Protein AF-A0A101H1F3-F1 (afdb_monomer_lite)

pLDDT: mean 95.62, std 4.06, range [70.56, 98.69]

Organism: NCBI:txid1236046

Secondary structure (DSSP, 8-state):
-EES-EETT--EEEES-SEEEEES-EESS-EEEES-SEEEEES-EEEEEEEEES-SEEEEES-EEEEEEEEEES-SEEEEES-EEES-EEEEES-EEEEEEEEEEEEEEEEESS-EEEEEEEEEEEEEEEE-SS-EEEEEEEEEES-EEEEE-SS-EEEE-HHHHHHEEEEE-TT-EEEE-

Sequence (181 aa):
IARSVDFNNSRILIEGAAVVVFEDCTFSGGVKISGARTVQIYKSQIDGEIIVENVRELLVHLSELSGTKLTYSNLGSALLSRSTFSSQSMEVKDSRVEVVGSVFESGDIEINKTSRLSLTGGSLTDTKIKISGASWMHIEESEIAGQVRIDLQRLSRLSLQEDTKGMTEIISDEKSAIKVY

Foldseek 3Di:
DDECEEQPPHEAEAEQAQEAEYENYEEADEYAYENYAEYEAYCYEGEEEYHYENYAEEEAENYEYAYAEHEDENYVEYEHEQYEAENYEYEHYNYEYEYYQYEYYAYEYEYEHQYEYEHAHHEDENYEYEYEHQYEYEYYNYHYYYAAEYEEYHQYEYEYEPVVVVRYHYHYDPNYYYHYD

Radius of gyration: 15.94 Å; chains: 1; bounding box: 41×21×45 Å

Structure (mmCIF, N/CA/C/O backbone):
data_AF-A0A101H1F3-F1
#
_entry.id   AF-A0A101H1F3-F1
#
loop_
_atom_site.group_PDB
_atom_site.id
_atom_site.type_symbol
_atom_site.label_atom_id
_atom_site.label_alt_id
_atom_site.label_comp_id
_atom_site.label_asym_id
_atom_site.label_entity_id
_atom_site.label_seq_id
_atom_site.pdbx_PDB_ins_code
_atom_site.Cartn_x
_atom_site.Cartn_y
_atom_site.Cartn_z
_atom_site.occupancy
_atom_site.B_iso_or_equiv
_atom_site.auth_seq_id
_atom_site.auth_comp_id
_atom_site.auth_asym_id
_atom_site.auth_atom_id
_atom_site.pdbx_PDB_model_num
ATOM 1 N N . ILE A 1 1 ? 10.392 -4.455 -19.471 1.00 94.69 1 ILE A N 1
ATOM 2 C CA . ILE A 1 1 ? 11.069 -5.348 -18.501 1.00 94.69 1 ILE A CA 1
ATOM 3 C C . ILE A 1 1 ? 12.479 -4.817 -18.335 1.00 94.69 1 ILE A C 1
ATOM 5 O O . ILE A 1 1 ? 13.132 -4.625 -19.355 1.00 94.69 1 ILE A O 1
ATOM 9 N N . ALA A 1 2 ? 12.916 -4.556 -17.108 1.00 95.94 2 ALA A N 1
ATOM 10 C CA . ALA A 1 2 ? 14.300 -4.212 -16.791 1.00 95.94 2 ALA A CA 1
ATOM 11 C C . ALA A 1 2 ? 14.785 -5.073 -15.618 1.00 95.94 2 ALA A C 1
ATOM 13 O O . ALA A 1 2 ? 13.990 -5.424 -14.743 1.00 95.94 2 ALA A O 1
ATOM 14 N N . ARG A 1 3 ? 16.063 -5.460 -15.660 1.00 97.50 3 ARG A N 1
ATOM 15 C CA . ARG A 1 3 ? 16.703 -6.350 -14.686 1.00 97.50 3 ARG A CA 1
ATOM 16 C C . ARG A 1 3 ? 18.102 -5.855 -14.358 1.00 97.50 3 ARG A C 1
ATOM 18 O O . ARG A 1 3 ? 18.860 -5.636 -15.303 1.00 97.50 3 ARG A O 1
ATOM 25 N N . SER A 1 4 ? 18.427 -5.704 -13.076 1.00 97.44 4 SER A N 1
ATOM 26 C CA . SER A 1 4 ? 19.747 -5.232 -12.622 1.00 97.44 4 SER A CA 1
ATOM 27 C C . SER A 1 4 ? 20.157 -3.919 -13.298 1.00 97.44 4 SER A C 1
ATOM 29 O O . SER A 1 4 ? 21.301 -3.734 -13.711 1.00 97.44 4 SER A O 1
ATOM 31 N N . VAL A 1 5 ? 19.177 -3.028 -13.490 1.00 96.62 5 VAL A N 1
ATOM 32 C CA . VAL A 1 5 ? 19.378 -1.721 -14.124 1.00 96.62 5 VAL A CA 1
ATOM 33 C C . VAL A 1 5 ? 19.373 -0.641 -13.060 1.00 96.62 5 VAL A C 1
ATOM 35 O O . VAL A 1 5 ? 18.435 -0.545 -12.268 1.00 96.62 5 VAL A O 1
ATOM 38 N N . ASP A 1 6 ? 20.394 0.201 -13.116 1.00 95.50 6 ASP A N 1
ATOM 39 C CA . ASP A 1 6 ? 20.468 1.437 -12.360 1.00 95.50 6 ASP A CA 1
ATOM 40 C C . ASP A 1 6 ? 19.882 2.593 -13.191 1.00 95.50 6 ASP A C 1
ATOM 42 O O . ASP A 1 6 ? 20.452 3.006 -14.204 1.00 95.50 6 ASP A O 1
ATOM 46 N N . PHE A 1 7 ? 18.724 3.105 -12.772 1.00 93.12 7 PHE A N 1
ATOM 47 C CA . PHE A 1 7 ? 18.058 4.270 -13.359 1.00 93.12 7 PHE A CA 1
ATOM 48 C C . PHE A 1 7 ? 18.448 5.575 -12.656 1.00 93.12 7 PHE A C 1
ATOM 50 O O . PHE A 1 7 ? 17.634 6.498 -12.529 1.00 93.12 7 PHE A O 1
ATOM 57 N N . ASN A 1 8 ? 19.691 5.671 -12.189 1.00 86.12 8 ASN A N 1
ATOM 58 C CA . ASN A 1 8 ? 20.166 6.847 -11.488 1.00 86.12 8 ASN A CA 1
ATOM 59 C C . ASN A 1 8 ? 19.991 8.142 -12.297 1.00 86.12 8 ASN A C 1
ATOM 61 O O . ASN A 1 8 ? 20.210 8.193 -13.510 1.00 86.12 8 ASN A O 1
ATOM 65 N N . ASN A 1 9 ? 19.565 9.204 -11.606 1.00 84.94 9 ASN A N 1
ATOM 66 C CA . ASN A 1 9 ? 19.265 10.527 -12.170 1.00 84.94 9 ASN A CA 1
ATOM 67 C C . ASN A 1 9 ? 18.174 10.543 -13.256 1.00 84.94 9 ASN A C 1
ATOM 69 O O . ASN A 1 9 ? 18.048 11.524 -13.990 1.00 84.94 9 ASN A O 1
ATOM 73 N N . SER A 1 10 ? 17.379 9.477 -13.370 1.00 88.50 10 SER A N 1
ATOM 74 C CA . SER A 1 10 ? 16.307 9.367 -14.357 1.00 88.50 10 SER A CA 1
ATOM 75 C C . SER A 1 10 ? 14.961 9.166 -13.675 1.00 88.50 10 SER A C 1
ATOM 77 O O . SER A 1 10 ? 14.823 8.351 -12.765 1.00 88.50 10 SER A O 1
ATOM 79 N N . ARG A 1 11 ? 13.940 9.886 -14.151 1.00 92.31 11 ARG A N 1
ATOM 80 C CA . ARG A 1 11 ? 12.543 9.611 -13.801 1.00 92.31 11 ARG A CA 1
ATOM 81 C C . ARG A 1 11 ? 11.954 8.656 -14.826 1.00 92.31 11 ARG A C 1
ATOM 83 O O . ARG A 1 11 ? 11.968 8.948 -16.021 1.00 92.31 11 ARG A O 1
ATOM 90 N N . ILE A 1 12 ? 11.409 7.536 -14.362 1.00 95.31 12 ILE A N 1
ATOM 91 C CA . ILE A 1 12 ? 10.818 6.527 -15.244 1.00 95.31 12 ILE A CA 1
ATOM 92 C C . ILE A 1 12 ? 9.329 6.793 -15.420 1.00 95.31 12 ILE A C 1
ATOM 94 O O . ILE A 1 12 ? 8.592 6.923 -14.445 1.00 95.31 12 ILE A O 1
ATOM 98 N N . LEU A 1 13 ? 8.891 6.877 -16.675 1.00 97.19 13 LEU A N 1
ATOM 99 C CA . LEU A 1 13 ? 7.500 7.097 -17.063 1.00 97.19 13 LEU A CA 1
ATOM 100 C C . LEU A 1 13 ? 7.060 5.949 -17.972 1.00 97.19 13 LEU A C 1
ATOM 102 O O . LEU A 1 13 ? 7.684 5.697 -19.002 1.00 97.19 13 LEU A O 1
ATOM 106 N N . ILE A 1 14 ? 6.001 5.242 -17.584 1.00 97.25 14 ILE A N 1
ATOM 107 C CA . ILE A 1 14 ? 5.438 4.128 -18.351 1.00 97.25 14 ILE A CA 1
ATOM 108 C C . ILE A 1 14 ? 3.939 4.340 -18.520 1.00 97.25 14 ILE A C 1
ATOM 110 O O . ILE A 1 14 ? 3.218 4.508 -17.538 1.00 97.25 14 ILE A O 1
ATOM 114 N N . GLU A 1 15 ? 3.464 4.261 -19.762 1.00 97.25 15 GLU A N 1
ATOM 115 C CA . GLU A 1 15 ? 2.055 4.437 -20.113 1.00 97.25 15 GLU A CA 1
ATOM 116 C C . GLU A 1 15 ? 1.555 3.270 -20.973 1.00 97.25 15 GLU A C 1
ATOM 118 O O . GLU A 1 15 ? 2.225 2.846 -21.914 1.00 97.25 15 GLU A O 1
ATOM 123 N N . GLY A 1 16 ? 0.380 2.729 -20.638 1.00 94.44 16 GLY A N 1
ATOM 124 C CA . GLY A 1 16 ? -0.352 1.763 -21.470 1.00 94.44 16 GLY A CA 1
ATOM 125 C C . GLY A 1 16 ? 0.342 0.413 -21.695 1.00 94.44 16 GLY A C 1
ATOM 126 O O . GLY A 1 16 ? -0.006 -0.314 -22.625 1.00 94.44 16 GLY A O 1
ATOM 127 N N . ALA A 1 17 ? 1.336 0.062 -20.877 1.00 95.50 17 ALA A N 1
ATOM 128 C CA . ALA A 1 17 ? 2.084 -1.181 -21.036 1.00 95.50 17 ALA A CA 1
ATOM 129 C C . ALA A 1 17 ? 1.241 -2.412 -20.662 1.00 95.50 17 ALA A C 1
ATOM 131 O O . ALA A 1 17 ? 0.589 -2.452 -19.625 1.00 95.50 17 ALA A O 1
ATOM 132 N N . ALA A 1 18 ? 1.316 -3.494 -21.439 1.00 96.75 18 ALA A N 1
ATOM 133 C CA . ALA A 1 18 ? 0.675 -4.744 -21.025 1.00 96.75 18 ALA A CA 1
ATOM 134 C C . ALA A 1 18 ? 1.304 -5.292 -19.729 1.00 96.75 18 ALA A C 1
ATOM 136 O O . ALA A 1 18 ? 0.597 -5.692 -18.809 1.00 96.75 18 ALA A O 1
ATOM 137 N N . VAL A 1 19 ? 2.635 -5.290 -19.644 1.00 98.00 19 VAL A N 1
ATOM 138 C CA . VAL A 1 19 ? 3.371 -5.818 -18.494 1.00 98.00 19 VAL A CA 1
ATOM 139 C C . VAL A 1 19 ? 4.574 -4.928 -18.199 1.00 98.00 19 VAL A C 1
ATOM 141 O O . VAL A 1 19 ? 5.371 -4.629 -19.092 1.00 98.00 19 VAL A O 1
ATOM 144 N N . VAL A 1 20 ? 4.733 -4.555 -16.932 1.00 98.38 20 VAL A N 1
ATOM 145 C CA . VAL A 1 20 ? 5.922 -3.892 -16.392 1.00 98.38 20 VAL A CA 1
ATOM 146 C C . VAL A 1 20 ? 6.567 -4.826 -15.381 1.00 98.38 20 VAL A C 1
ATOM 148 O O . VAL A 1 20 ? 5.901 -5.305 -14.470 1.00 98.38 20 VAL A O 1
ATOM 151 N N . VAL A 1 21 ? 7.861 -5.083 -15.550 1.00 98.50 21 VAL A N 1
ATOM 152 C CA . VAL A 1 21 ? 8.653 -5.861 -14.594 1.00 98.50 21 VAL A CA 1
ATOM 153 C C . VAL A 1 21 ? 9.944 -5.114 -14.326 1.00 98.50 21 VAL A C 1
ATOM 155 O O . VAL A 1 21 ? 10.664 -4.787 -15.280 1.00 98.50 21 VAL A O 1
ATOM 158 N N . PHE A 1 22 ? 10.201 -4.888 -13.045 1.00 98.31 22 PHE A N 1
ATOM 159 C CA . PHE A 1 22 ? 11.457 -4.420 -12.488 1.00 98.31 22 PHE A CA 1
ATOM 160 C C . PHE A 1 22 ? 11.966 -5.460 -11.503 1.00 98.31 22 PHE A C 1
ATOM 162 O O . PHE A 1 22 ? 11.238 -5.895 -10.612 1.00 98.31 22 PHE A O 1
ATOM 169 N N . GLU A 1 23 ? 13.200 -5.889 -11.698 1.00 98.44 23 GLU A N 1
ATOM 170 C CA . GLU A 1 23 ? 13.849 -6.888 -10.863 1.00 98.44 23 GLU A CA 1
ATOM 171 C C . GLU A 1 23 ? 15.257 -6.395 -10.570 1.00 98.44 23 GLU A C 1
ATOM 173 O O . GLU A 1 23 ? 16.018 -6.151 -11.506 1.00 98.44 23 GLU A O 1
ATOM 178 N N . ASP A 1 24 ? 15.591 -6.243 -9.289 1.00 98.25 24 ASP A N 1
ATOM 179 C CA . ASP A 1 24 ? 16.924 -5.799 -8.870 1.00 98.25 24 ASP A CA 1
ATOM 180 C C . ASP A 1 24 ? 17.302 -4.423 -9.458 1.00 98.25 24 ASP A C 1
ATOM 182 O O . ASP A 1 24 ? 18.415 -4.197 -9.914 1.00 98.25 24 ASP A O 1
ATOM 186 N N . CYS A 1 25 ? 16.337 -3.502 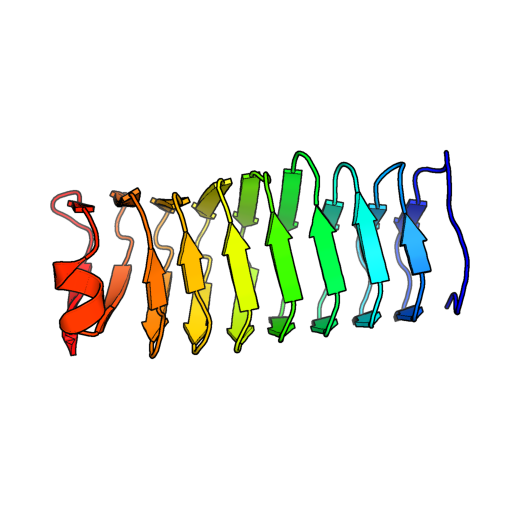-9.542 1.00 97.44 25 CYS A N 1
ATOM 187 C CA . CYS A 1 25 ? 16.550 -2.172 -10.114 1.00 97.44 25 CYS A CA 1
ATOM 188 C C . CYS A 1 25 ? 16.712 -1.102 -9.031 1.00 97.44 25 CYS A C 1
ATOM 190 O O . CYS A 1 25 ? 16.065 -1.168 -7.984 1.00 97.44 25 CYS A O 1
ATOM 192 N N . THR A 1 26 ? 17.485 -0.062 -9.339 1.00 96.62 26 THR A N 1
ATOM 193 C CA . THR A 1 26 ? 17.612 1.140 -8.502 1.00 96.62 26 THR A CA 1
ATOM 194 C C . THR A 1 26 ? 17.016 2.340 -9.227 1.00 96.62 26 THR A C 1
ATOM 196 O O . THR A 1 26 ? 17.269 2.541 -10.415 1.00 96.62 26 THR A O 1
ATOM 199 N N . PHE A 1 27 ? 16.220 3.146 -8.526 1.00 94.19 27 PHE A N 1
ATOM 200 C CA . PHE A 1 27 ? 15.605 4.367 -9.048 1.00 94.19 27 PHE A CA 1
ATOM 201 C C . PHE A 1 27 ? 15.854 5.506 -8.064 1.00 94.19 27 PHE A C 1
ATOM 203 O O . PHE A 1 27 ? 15.477 5.386 -6.906 1.00 94.19 27 PHE A O 1
ATOM 210 N N . SER A 1 28 ? 16.423 6.620 -8.525 1.00 92.00 28 SER A N 1
ATOM 211 C CA . SER A 1 28 ? 16.583 7.835 -7.703 1.00 92.00 28 SER A CA 1
ATOM 212 C C . SER A 1 28 ? 15.729 9.016 -8.165 1.00 92.00 28 SER A C 1
ATOM 214 O O . SER A 1 28 ? 15.493 9.948 -7.405 1.00 92.00 28 SER A O 1
ATOM 216 N N . GLY A 1 29 ? 15.221 8.994 -9.403 1.00 90.00 29 GLY A N 1
ATOM 217 C CA . GLY A 1 29 ? 14.346 10.047 -9.935 1.00 90.00 29 GLY A CA 1
ATOM 218 C C . GLY A 1 29 ? 12.845 9.789 -9.759 1.00 90.00 29 GLY A C 1
ATOM 219 O O . GLY A 1 29 ? 12.034 10.566 -10.271 1.00 90.00 29 GLY A O 1
ATOM 220 N N . GLY A 1 30 ? 12.458 8.705 -9.081 1.00 92.00 30 GLY A N 1
ATOM 221 C CA . GLY A 1 30 ? 11.072 8.254 -8.967 1.00 92.00 30 GLY A CA 1
ATOM 222 C C . GLY A 1 30 ? 10.543 7.502 -10.194 1.00 92.00 30 GLY A C 1
ATOM 223 O O . GLY A 1 30 ? 11.192 7.377 -11.241 1.00 92.00 30 GLY A O 1
ATOM 224 N N . VAL A 1 31 ? 9.317 6.997 -10.067 1.00 95.06 31 VAL A N 1
ATOM 225 C CA . VAL A 1 31 ? 8.658 6.167 -11.083 1.00 95.06 31 VAL A CA 1
ATOM 226 C C . VAL A 1 31 ? 7.171 6.499 -11.187 1.00 95.06 31 VAL A C 1
ATOM 228 O O . VAL A 1 31 ? 6.462 6.606 -10.189 1.00 95.06 31 VAL A O 1
ATOM 231 N N . LYS A 1 32 ? 6.674 6.645 -12.418 1.00 97.12 32 LYS A N 1
ATOM 232 C CA . LYS A 1 32 ? 5.245 6.744 -12.723 1.00 97.12 32 LYS A CA 1
ATOM 233 C C . LYS A 1 32 ? 4.843 5.655 -13.708 1.00 97.12 32 LYS A C 1
ATOM 235 O O . LYS A 1 32 ? 5.396 5.573 -14.803 1.00 97.12 32 LYS A O 1
ATOM 240 N N . ILE A 1 33 ? 3.845 4.863 -13.337 1.00 98.06 33 ILE A N 1
ATOM 241 C CA . ILE A 1 33 ? 3.259 3.820 -14.179 1.00 98.06 33 ILE A CA 1
ATOM 242 C C . ILE A 1 33 ? 1.760 4.078 -14.279 1.00 98.06 33 ILE A C 1
ATOM 244 O O . ILE A 1 33 ? 1.078 4.143 -13.259 1.00 98.06 33 ILE A O 1
ATOM 248 N N . SER A 1 34 ? 1.243 4.210 -15.499 1.00 98.12 34 SER A N 1
ATOM 249 C CA . SER A 1 34 ? -0.178 4.454 -15.749 1.00 98.12 34 SER A CA 1
ATOM 250 C C . SER A 1 34 ? -0.754 3.492 -16.784 1.00 98.12 34 SER A C 1
ATOM 252 O O . SER A 1 34 ? -0.181 3.288 -17.856 1.00 98.12 34 SER A O 1
ATOM 254 N N . GLY A 1 35 ? -1.911 2.906 -16.473 1.00 97.50 35 GLY A N 1
ATOM 255 C CA . GLY A 1 35 ? -2.694 2.103 -17.416 1.00 97.50 35 GLY A CA 1
ATOM 256 C C . GLY A 1 35 ? -2.090 0.737 -17.741 1.00 97.50 35 GLY A C 1
ATOM 257 O O . GLY A 1 35 ? -2.442 0.147 -18.764 1.00 97.50 35 GLY A O 1
ATOM 258 N N . ALA A 1 36 ? -1.161 0.242 -16.918 1.00 97.50 36 ALA A N 1
ATOM 259 C CA . ALA A 1 36 ? -0.560 -1.062 -17.146 1.00 97.50 36 ALA A CA 1
ATOM 260 C C . ALA A 1 36 ? -1.478 -2.207 -16.694 1.00 97.50 36 ALA A C 1
ATOM 262 O O . ALA A 1 36 ? -2.149 -2.105 -15.671 1.00 97.50 36 ALA A O 1
ATOM 263 N N . ARG A 1 37 ? -1.503 -3.343 -17.403 1.00 97.12 37 ARG A N 1
ATOM 264 C CA . ARG A 1 37 ? -2.306 -4.491 -16.931 1.00 97.12 37 ARG A CA 1
ATOM 265 C C . ARG A 1 37 ? -1.664 -5.147 -15.708 1.00 97.12 37 ARG A C 1
ATOM 267 O O . ARG A 1 37 ? -2.355 -5.373 -14.720 1.00 97.12 37 ARG A O 1
ATOM 274 N N . THR A 1 38 ? -0.364 -5.411 -15.755 1.00 98.06 38 THR A N 1
ATOM 275 C CA . THR A 1 38 ? 0.359 -6.016 -14.630 1.00 98.06 38 THR A CA 1
ATOM 276 C C . THR A 1 38 ? 1.660 -5.269 -14.378 1.00 98.06 38 THR A C 1
ATOM 278 O O . THR A 1 38 ? 2.406 -4.984 -15.317 1.00 98.06 38 THR A O 1
ATOM 281 N N . VAL A 1 39 ? 1.944 -4.980 -13.110 1.00 98.62 39 VAL A N 1
ATOM 282 C CA . VAL A 1 39 ? 3.199 -4.386 -12.647 1.00 98.62 39 VAL A CA 1
ATOM 283 C C . VAL A 1 39 ? 3.810 -5.290 -11.591 1.00 98.62 39 VAL A C 1
ATOM 285 O O . VAL A 1 39 ? 3.144 -5.670 -10.631 1.00 98.62 39 VAL A O 1
ATOM 288 N N . GLN A 1 40 ? 5.083 -5.623 -11.765 1.00 98.56 40 GLN A N 1
ATOM 289 C CA . GLN A 1 40 ? 5.847 -6.427 -10.825 1.00 98.56 40 GLN A CA 1
ATOM 290 C C . GLN A 1 40 ? 7.159 -5.725 -10.488 1.00 98.56 40 GLN A C 1
ATOM 292 O O . GLN A 1 40 ? 7.912 -5.347 -11.387 1.00 98.56 40 GLN A O 1
ATOM 297 N N . ILE A 1 41 ? 7.421 -5.552 -9.199 1.00 98.12 41 ILE A N 1
ATOM 298 C CA . ILE A 1 41 ? 8.617 -4.910 -8.662 1.00 98.12 41 ILE A CA 1
ATOM 299 C C . ILE A 1 41 ? 9.222 -5.868 -7.640 1.00 98.12 41 ILE A C 1
ATOM 301 O O . ILE A 1 41 ? 8.602 -6.174 -6.621 1.00 98.12 41 ILE A O 1
ATOM 305 N N . TYR A 1 42 ? 10.420 -6.360 -7.931 1.00 98.38 42 TYR A N 1
ATOM 306 C CA . TYR A 1 42 ? 11.133 -7.324 -7.103 1.00 98.38 42 TYR A CA 1
ATOM 307 C C . TYR A 1 42 ? 12.500 -6.787 -6.722 1.00 98.38 42 TYR A C 1
ATOM 309 O O . TYR A 1 42 ? 13.230 -6.315 -7.597 1.00 98.38 42 TYR A O 1
ATOM 317 N N . LYS A 1 43 ? 12.876 -6.929 -5.446 1.00 98.25 43 LYS A N 1
ATOM 318 C CA . LYS A 1 43 ? 14.244 -6.656 -4.969 1.00 98.25 43 LYS A CA 1
ATOM 319 C C . LYS A 1 43 ? 14.785 -5.297 -5.413 1.00 98.25 43 LYS A C 1
ATOM 321 O O . LYS A 1 43 ? 15.960 -5.172 -5.715 1.00 98.25 43 LYS A O 1
ATOM 326 N N . SER A 1 44 ? 13.908 -4.311 -5.552 1.00 97.56 44 SER A N 1
ATOM 327 C CA . SER A 1 44 ? 14.263 -3.022 -6.133 1.00 97.56 44 SER A CA 1
ATOM 328 C C . SER A 1 44 ? 14.323 -1.959 -5.048 1.00 97.56 44 SER A C 1
ATOM 330 O O . SER A 1 44 ? 13.602 -2.043 -4.055 1.00 97.56 44 SER A O 1
ATOM 332 N N . GLN A 1 45 ? 15.162 -0.955 -5.264 1.00 96.44 45 GLN A N 1
ATOM 333 C CA . GLN A 1 45 ? 15.258 0.224 -4.414 1.00 96.44 45 GLN A CA 1
ATOM 334 C C . GLN A 1 45 ? 14.700 1.411 -5.180 1.00 96.44 45 GLN A C 1
ATOM 336 O O . GLN A 1 45 ? 15.188 1.743 -6.261 1.00 96.44 45 GLN A O 1
ATOM 341 N N . ILE A 1 46 ? 13.648 2.019 -4.649 1.00 94.12 46 ILE A N 1
ATOM 342 C CA . ILE A 1 46 ? 12.957 3.125 -5.299 1.00 94.12 46 ILE A CA 1
ATOM 343 C C . ILE A 1 46 ? 12.946 4.318 -4.356 1.00 94.12 46 ILE A C 1
ATOM 345 O O . ILE A 1 46 ? 12.238 4.319 -3.350 1.00 94.12 46 ILE A O 1
ATOM 349 N N . ASP A 1 47 ? 13.705 5.339 -4.732 1.00 91.56 47 ASP A N 1
ATOM 350 C CA . ASP A 1 47 ? 13.674 6.668 -4.142 1.00 91.56 47 ASP A CA 1
ATOM 351 C C . ASP A 1 47 ? 12.886 7.646 -5.026 1.00 91.56 47 ASP A C 1
ATOM 353 O O . ASP A 1 47 ? 12.651 7.426 -6.223 1.00 91.56 47 ASP A O 1
ATOM 357 N N . GLY A 1 48 ? 12.428 8.727 -4.406 1.00 90.00 48 GLY A N 1
ATOM 358 C CA . GLY A 1 48 ? 11.633 9.784 -5.005 1.00 90.00 48 GLY A CA 1
ATOM 359 C C . GLY A 1 48 ? 10.130 9.513 -4.975 1.00 90.00 48 GLY A C 1
ATOM 360 O O . GLY A 1 48 ? 9.592 8.829 -4.106 1.00 90.00 48 GLY A O 1
ATOM 361 N N . GLU A 1 49 ? 9.419 10.132 -5.915 1.00 92.56 49 GLU A N 1
ATOM 362 C CA . GLU A 1 49 ? 7.966 10.011 -6.029 1.00 92.56 49 GLU A CA 1
ATOM 363 C C . GLU A 1 49 ? 7.583 8.754 -6.822 1.00 92.56 49 GLU A C 1
ATOM 365 O O . GLU A 1 49 ? 8.048 8.542 -7.947 1.00 92.56 49 GLU A O 1
ATOM 370 N N . ILE A 1 50 ? 6.682 7.953 -6.257 1.00 94.56 50 ILE A N 1
ATOM 371 C CA . ILE A 1 50 ? 6.194 6.699 -6.827 1.00 94.56 50 ILE A CA 1
ATOM 372 C C . ILE A 1 50 ? 4.696 6.836 -7.077 1.00 94.56 50 ILE A C 1
ATOM 374 O O . ILE A 1 50 ? 3.909 7.017 -6.151 1.00 94.56 50 ILE A O 1
ATOM 378 N N . ILE A 1 51 ? 4.283 6.739 -8.336 1.00 96.62 51 ILE A N 1
ATOM 379 C CA . ILE A 1 51 ? 2.880 6.845 -8.745 1.00 96.62 51 ILE A CA 1
ATOM 380 C C . ILE A 1 51 ? 2.516 5.619 -9.578 1.00 96.6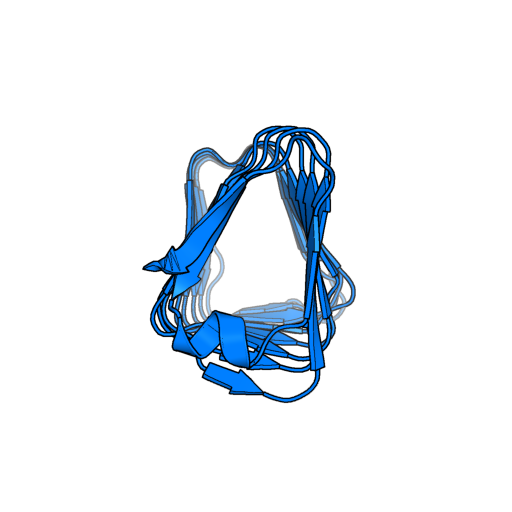2 51 ILE A C 1
ATOM 382 O O . ILE A 1 51 ? 3.078 5.405 -10.652 1.00 96.62 51 ILE A O 1
ATOM 386 N N . VAL A 1 52 ? 1.547 4.832 -9.114 1.00 97.50 52 VAL A N 1
ATOM 387 C CA . VAL A 1 52 ? 0.985 3.704 -9.868 1.00 97.50 52 VAL A CA 1
ATOM 388 C C . VAL A 1 52 ? -0.520 3.901 -9.997 1.00 97.50 52 VAL A C 1
ATOM 390 O O . VAL A 1 52 ? -1.251 3.902 -9.004 1.00 97.50 52 VAL A O 1
ATOM 393 N N . GLU A 1 53 ? -0.982 4.087 -11.231 1.00 98.19 53 GLU A N 1
ATOM 394 C CA . GLU A 1 53 ? -2.359 4.475 -11.536 1.00 98.19 53 GLU A CA 1
ATOM 395 C C . GLU A 1 53 ? -2.988 3.562 -12.587 1.00 98.19 53 GLU A C 1
ATOM 397 O O . GLU A 1 53 ? -2.362 3.217 -13.590 1.00 98.19 53 GLU A O 1
ATOM 402 N N . ASN A 1 54 ? -4.266 3.225 -12.403 1.00 98.19 54 ASN A N 1
ATOM 403 C CA . ASN A 1 54 ? -5.050 2.442 -13.365 1.00 98.19 54 ASN A CA 1
ATOM 404 C C . ASN A 1 54 ? -4.377 1.106 -13.718 1.00 98.19 54 ASN A C 1
ATOM 406 O O . ASN A 1 54 ? -4.324 0.712 -14.885 1.00 98.19 54 ASN A O 1
ATOM 410 N N . VAL A 1 55 ? -3.829 0.433 -12.704 1.00 98.06 55 VAL A N 1
ATOM 411 C CA . VAL A 1 55 ? -3.173 -0.864 -12.860 1.00 98.06 55 VAL A CA 1
ATOM 412 C C . VAL A 1 55 ? -4.088 -1.966 -12.359 1.00 98.06 55 VAL A C 1
ATOM 414 O O . VAL A 1 55 ? -4.617 -1.903 -11.252 1.00 98.06 55 VAL A O 1
ATOM 417 N N . ARG A 1 56 ? -4.287 -3.009 -13.168 1.00 97.44 56 ARG A N 1
ATOM 418 C CA . ARG A 1 56 ? -5.163 -4.116 -12.765 1.00 97.44 56 ARG A CA 1
ATOM 419 C C . ARG A 1 56 ? -4.534 -4.931 -11.634 1.00 97.44 56 ARG A C 1
ATOM 421 O O . ARG A 1 56 ? -5.220 -5.203 -10.655 1.00 97.44 56 ARG A O 1
ATOM 428 N N . GLU A 1 57 ? -3.259 -5.288 -11.759 1.00 98.31 57 GLU A N 1
ATOM 429 C CA . GLU A 1 57 ? -2.525 -6.094 -10.777 1.00 98.31 57 GLU A CA 1
ATOM 430 C C . GLU A 1 57 ? -1.138 -5.498 -10.495 1.00 98.31 57 GLU A C 1
ATOM 432 O O . GLU A 1 57 ? -0.323 -5.360 -11.410 1.00 98.31 57 GLU A O 1
ATOM 437 N N . LEU A 1 58 ? -0.864 -5.162 -9.232 1.00 98.56 58 LEU A N 1
ATOM 438 C CA . LEU A 1 58 ? 0.445 -4.717 -8.746 1.00 98.56 58 LEU A CA 1
ATOM 439 C C . LEU A 1 58 ? 1.015 -5.736 -7.753 1.00 98.56 58 LEU A C 1
ATOM 441 O O . LEU A 1 58 ? 0.337 -6.136 -6.810 1.00 98.56 58 LEU A O 1
ATOM 445 N N . LEU A 1 59 ? 2.280 -6.103 -7.928 1.00 98.62 59 LEU A N 1
ATOM 446 C CA . LEU A 1 59 ? 3.048 -6.871 -6.956 1.00 98.62 59 LEU A CA 1
ATOM 447 C C . LEU A 1 59 ? 4.359 -6.152 -6.653 1.00 98.62 59 LEU A C 1
ATOM 449 O O . LEU A 1 59 ? 5.163 -5.921 -7.553 1.00 98.62 59 LEU A O 1
ATOM 453 N N . VAL A 1 60 ? 4.575 -5.839 -5.381 1.00 98.25 60 VAL A N 1
ATOM 454 C CA . VAL A 1 60 ? 5.844 -5.345 -4.847 1.00 98.25 60 VAL A CA 1
ATOM 455 C C . VAL A 1 60 ? 6.349 -6.365 -3.841 1.00 98.25 60 VAL A C 1
ATOM 457 O O . VAL A 1 60 ? 5.625 -6.755 -2.921 1.00 98.25 60 VAL A O 1
ATOM 460 N N . HIS A 1 61 ? 7.571 -6.844 -4.030 1.00 98.69 61 HIS A N 1
ATOM 461 C CA . HIS A 1 61 ? 8.139 -7.880 -3.182 1.00 98.69 61 HIS A CA 1
ATOM 462 C C . HIS A 1 61 ? 9.618 -7.637 -2.897 1.00 98.69 61 HIS A C 1
ATOM 464 O O . HIS A 1 61 ? 10.395 -7.353 -3.815 1.00 98.69 61 HIS A O 1
ATOM 470 N N . LEU A 1 62 ? 10.012 -7.790 -1.629 1.00 98.38 62 LEU A N 1
ATOM 471 C CA . LEU A 1 62 ? 11.398 -7.625 -1.167 1.00 98.38 62 LEU A CA 1
ATOM 472 C C . LEU A 1 62 ? 12.032 -6.304 -1.615 1.00 98.38 62 LEU A C 1
ATOM 474 O O . LEU A 1 62 ? 13.209 -6.278 -1.946 1.00 98.38 62 LEU A O 1
ATOM 478 N N . SER A 1 63 ? 11.245 -5.236 -1.711 1.00 97.69 63 SER A N 1
ATOM 479 C CA . SER A 1 63 ? 11.709 -3.947 -2.227 1.00 97.69 63 SER A CA 1
ATOM 480 C C . SER A 1 63 ? 11.801 -2.911 -1.114 1.00 97.69 63 SER A C 1
ATOM 482 O O . SER A 1 63 ? 11.122 -3.014 -0.094 1.00 97.69 63 SER A O 1
ATOM 484 N N . GLU A 1 64 ? 12.629 -1.903 -1.332 1.00 96.25 64 GLU A N 1
ATOM 485 C CA . GLU A 1 64 ? 12.771 -0.752 -0.449 1.00 96.25 64 GLU A CA 1
ATOM 486 C C . GLU A 1 64 ? 12.236 0.478 -1.175 1.00 96.25 64 GLU A C 1
ATOM 488 O O . GLU A 1 64 ? 12.670 0.803 -2.281 1.00 96.25 64 GLU A O 1
ATOM 493 N N . LEU A 1 65 ? 11.228 1.110 -0.586 1.00 94.44 65 LEU A N 1
ATOM 494 C CA . LEU A 1 65 ? 10.593 2.304 -1.116 1.00 94.44 65 LEU A CA 1
ATOM 495 C C . LEU A 1 65 ? 10.850 3.412 -0.104 1.00 94.44 65 LEU A C 1
ATOM 497 O O . LEU A 1 65 ? 10.200 3.467 0.939 1.00 94.44 65 LEU A O 1
ATOM 501 N N . SER A 1 66 ? 11.822 4.260 -0.408 1.00 87.88 66 SER A N 1
ATOM 502 C CA . SER A 1 66 ? 12.319 5.307 0.479 1.00 87.88 66 SER A CA 1
ATOM 503 C C . SER A 1 66 ? 12.240 6.627 -0.268 1.00 87.88 66 SER A C 1
ATOM 505 O O . SER A 1 66 ? 13.139 6.942 -1.027 1.00 87.88 66 SER A O 1
ATOM 507 N N . GLY A 1 67 ? 11.149 7.375 -0.133 1.00 79.50 67 GLY A N 1
ATOM 508 C CA . GLY A 1 67 ? 10.920 8.568 -0.947 1.00 79.50 67 GLY A CA 1
ATOM 509 C C . GLY A 1 67 ? 9.814 9.445 -0.381 1.00 79.50 67 GLY A C 1
ATOM 510 O O . GLY A 1 67 ? 9.186 9.108 0.613 1.00 79.50 67 GLY A O 1
ATOM 511 N N . THR A 1 68 ? 9.547 10.594 -1.000 1.00 84.38 68 THR A N 1
ATOM 512 C CA . THR A 1 68 ? 8.637 11.594 -0.409 1.00 84.38 68 THR A CA 1
ATOM 513 C C . THR A 1 68 ? 7.161 11.202 -0.495 1.00 84.38 68 THR A C 1
ATOM 515 O O . THR A 1 68 ? 6.358 11.566 0.375 1.00 84.38 68 THR A O 1
ATOM 518 N N . LYS A 1 69 ? 6.771 10.474 -1.549 1.00 91.62 69 LYS A N 1
ATOM 519 C CA . LYS A 1 69 ? 5.366 10.164 -1.820 1.00 91.62 69 LYS A CA 1
ATOM 520 C C . LYS A 1 69 ? 5.181 8.871 -2.606 1.00 91.62 69 LYS A C 1
ATOM 522 O O . LYS A 1 69 ? 5.783 8.688 -3.661 1.00 91.62 69 LYS A O 1
ATOM 527 N N . LEU A 1 70 ? 4.247 8.048 -2.143 1.00 94.25 70 LEU A N 1
ATOM 528 C CA . LEU A 1 70 ? 3.760 6.837 -2.786 1.00 94.25 70 LEU A CA 1
ATOM 529 C C . LEU A 1 70 ? 2.259 6.970 -3.048 1.00 94.25 70 LEU A C 1
ATOM 531 O O . LEU A 1 70 ? 1.478 7.172 -2.127 1.00 94.25 70 LEU A O 1
ATOM 535 N N . THR A 1 71 ? 1.832 6.870 -4.302 1.00 96.06 71 THR A N 1
ATOM 536 C CA . THR A 1 71 ? 0.416 6.965 -4.683 1.00 96.06 71 THR A CA 1
ATOM 537 C C . THR A 1 71 ? -0.028 5.719 -5.427 1.00 96.06 71 THR A C 1
ATOM 539 O O . THR A 1 71 ? 0.522 5.373 -6.474 1.00 96.06 71 THR A O 1
ATOM 542 N N . TYR A 1 72 ? -1.082 5.098 -4.913 1.00 96.94 72 TYR A N 1
ATOM 543 C CA . TYR A 1 72 ? -1.801 3.990 -5.521 1.00 96.94 72 TYR A CA 1
ATOM 544 C C . TYR A 1 72 ? -3.227 4.428 -5.834 1.00 96.94 72 TYR A C 1
ATOM 546 O O . TYR A 1 72 ? -4.010 4.699 -4.924 1.00 96.94 72 TYR A O 1
ATOM 554 N N . SER A 1 73 ? -3.567 4.518 -7.123 1.00 98.00 73 SER A N 1
ATOM 555 C CA . SER A 1 73 ? -4.903 4.938 -7.562 1.00 98.00 73 SER A CA 1
ATOM 556 C C . SER A 1 73 ? -5.502 3.984 -8.586 1.00 98.00 73 SER A C 1
ATOM 558 O O . SER A 1 73 ? -4.836 3.603 -9.548 1.00 98.00 73 SER A O 1
ATOM 560 N N . ASN A 1 74 ? -6.791 3.670 -8.439 1.00 98.06 74 ASN A N 1
ATOM 561 C CA . ASN A 1 74 ? -7.528 2.772 -9.336 1.00 98.06 74 ASN A CA 1
ATOM 562 C C . ASN A 1 74 ? -6.819 1.420 -9.531 1.00 98.06 74 ASN A C 1
ATOM 564 O O . ASN A 1 74 ? -6.652 0.953 -10.663 1.00 98.06 74 ASN A O 1
ATOM 568 N N . LEU A 1 75 ? -6.346 0.814 -8.437 1.00 97.75 75 LEU A N 1
ATOM 569 C CA . LEU A 1 75 ? -5.722 -0.503 -8.476 1.00 97.75 75 LEU A CA 1
ATOM 570 C C . LEU A 1 75 ? -6.777 -1.596 -8.323 1.00 97.75 75 LEU A C 1
ATOM 572 O O . LEU A 1 75 ? -7.475 -1.654 -7.307 1.00 97.75 75 LEU A O 1
ATOM 576 N N . GLY A 1 76 ? -6.852 -2.501 -9.303 1.00 95.56 76 GLY A N 1
ATOM 577 C CA . GLY A 1 76 ? -7.746 -3.663 -9.225 1.00 95.56 76 GLY A CA 1
ATOM 578 C C . GLY A 1 76 ? -7.405 -4.556 -8.027 1.00 95.56 76 GLY A C 1
ATOM 579 O O . GLY A 1 76 ? -8.277 -4.906 -7.228 1.00 95.56 76 GLY A O 1
ATOM 580 N N . SER A 1 77 ? -6.118 -4.865 -7.881 1.00 96.38 77 SER A N 1
ATOM 581 C CA . SER A 1 77 ? -5.519 -5.495 -6.705 1.00 96.38 77 SER A CA 1
ATOM 582 C C . SER A 1 77 ? -4.032 -5.162 -6.616 1.00 96.38 77 SER A C 1
ATOM 584 O O . SER A 1 77 ? -3.335 -5.180 -7.634 1.00 96.38 77 SER A O 1
ATOM 586 N N . ALA A 1 78 ? -3.534 -4.931 -5.407 1.00 98.31 78 ALA A N 1
ATOM 587 C CA . ALA A 1 78 ? -2.117 -4.760 -5.126 1.00 98.31 78 ALA A CA 1
ATOM 588 C C . ALA A 1 78 ? -1.686 -5.641 -3.954 1.00 98.31 78 ALA A C 1
ATOM 590 O O . ALA A 1 78 ? -2.376 -5.677 -2.939 1.00 98.31 78 ALA A O 1
ATOM 591 N N . LEU A 1 79 ? -0.535 -6.297 -4.089 1.00 98.62 79 LEU A N 1
ATOM 592 C CA . LEU A 1 79 ? 0.137 -7.015 -3.012 1.00 98.62 79 LEU A CA 1
ATOM 593 C C . LEU A 1 79 ? 1.507 -6.384 -2.767 1.00 98.62 79 LEU A C 1
ATOM 595 O O . LEU A 1 79 ? 2.355 -6.362 -3.660 1.00 98.62 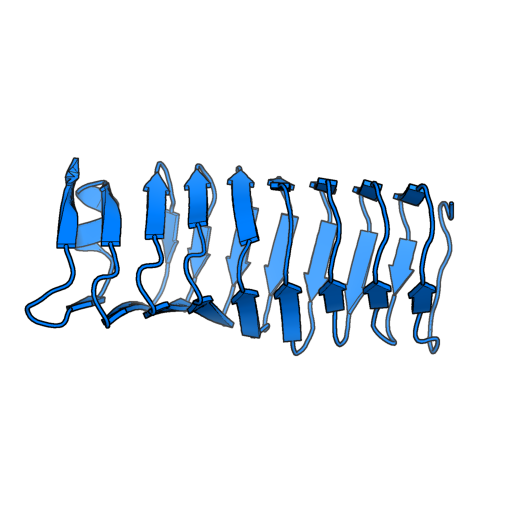79 LEU A O 1
ATOM 599 N N . LEU A 1 80 ? 1.726 -5.895 -1.553 1.00 97.75 80 LEU A N 1
ATOM 600 C CA . LEU A 1 80 ? 3.007 -5.395 -1.068 1.00 97.75 80 LEU A CA 1
ATOM 601 C C . LEU A 1 80 ? 3.528 -6.394 -0.048 1.00 97.75 80 LEU A C 1
ATOM 603 O O . LEU A 1 80 ? 2.856 -6.688 0.935 1.00 97.75 80 LEU A O 1
ATOM 607 N N . SER A 1 81 ? 4.693 -6.975 -0.279 1.00 98.44 81 SER A N 1
ATOM 608 C CA . SER A 1 81 ? 5.146 -8.083 0.557 1.00 98.44 81 SER A CA 1
ATOM 609 C C . SER A 1 81 ? 6.613 -7.974 0.912 1.00 98.44 81 SER A C 1
ATOM 611 O O . SER A 1 81 ? 7.455 -7.726 0.046 1.00 98.44 81 SER A O 1
ATOM 613 N N . ARG A 1 82 ? 6.923 -8.188 2.194 1.00 98.25 82 ARG A N 1
ATOM 614 C CA . ARG A 1 82 ? 8.294 -8.190 2.725 1.00 98.25 82 ARG A CA 1
ATOM 615 C C . ARG A 1 82 ? 9.113 -6.991 2.259 1.00 98.25 82 ARG A C 1
ATOM 617 O O . ARG A 1 82 ? 10.268 -7.146 1.882 1.00 98.25 82 ARG A O 1
ATOM 624 N N . SER A 1 83 ? 8.465 -5.839 2.170 1.00 97.62 83 SER A N 1
ATOM 625 C CA . SER A 1 83 ? 9.054 -4.613 1.642 1.00 97.62 83 SER A CA 1
ATOM 626 C C . SER A 1 83 ? 9.134 -3.575 2.752 1.00 97.62 83 SER A C 1
ATOM 628 O O . SER A 1 83 ? 8.356 -3.630 3.707 1.00 97.62 83 SER A O 1
ATOM 630 N N . THR A 1 84 ? 10.072 -2.647 2.626 1.00 96.38 84 THR A N 1
ATOM 631 C CA . THR A 1 84 ? 10.250 -1.558 3.588 1.00 96.38 84 THR A CA 1
ATOM 632 C C . THR A 1 84 ? 9.773 -0.258 2.971 1.00 96.38 84 THR A C 1
ATOM 634 O O . THR A 1 84 ? 10.090 0.049 1.821 1.00 96.38 84 THR A O 1
ATOM 637 N N . PHE A 1 85 ? 9.009 0.493 3.753 1.00 94.81 85 PHE A N 1
ATOM 638 C CA . PHE A 1 85 ? 8.402 1.753 3.378 1.00 94.81 85 PHE A CA 1
ATOM 639 C C . PHE A 1 85 ? 8.851 2.834 4.364 1.0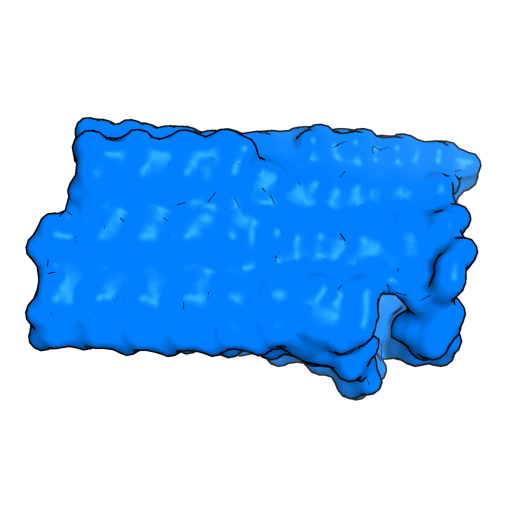0 94.81 85 PHE A C 1
ATOM 641 O O . PHE A 1 85 ? 8.271 2.957 5.440 1.00 94.81 85 PHE A O 1
ATOM 648 N N . SER A 1 86 ? 9.862 3.629 4.008 1.00 91.12 86 SER A N 1
ATOM 649 C CA . SER A 1 86 ? 10.451 4.636 4.902 1.00 91.12 86 SER A CA 1
ATOM 650 C C . SER A 1 86 ? 10.198 6.075 4.433 1.00 91.12 86 SER A C 1
ATOM 652 O O . SER A 1 86 ? 10.246 6.372 3.238 1.00 91.12 86 SER A O 1
ATOM 654 N N . SER A 1 87 ? 9.919 6.981 5.383 1.00 70.56 87 SER A N 1
ATOM 655 C CA . SER A 1 87 ? 9.859 8.449 5.187 1.00 70.56 87 SER A CA 1
ATOM 656 C C . SER A 1 87 ? 8.890 8.955 4.104 1.00 70.56 87 SER A C 1
ATOM 658 O O . SER A 1 87 ? 9.103 10.025 3.530 1.00 70.56 87 SER A O 1
ATOM 660 N N . GLN A 1 88 ? 7.806 8.217 3.845 1.00 76.00 88 GLN A N 1
ATOM 661 C CA . GLN A 1 88 ? 6.875 8.498 2.751 1.00 76.00 88 GLN A CA 1
ATOM 662 C C . GLN A 1 88 ? 5.465 8.853 3.219 1.00 76.00 88 GLN A C 1
ATOM 664 O O . GLN A 1 88 ? 4.951 8.316 4.201 1.00 76.00 88 GLN A O 1
ATOM 669 N N . SER A 1 89 ? 4.803 9.717 2.448 1.00 91.31 89 SER A N 1
ATOM 670 C CA . SER A 1 89 ? 3.341 9.787 2.449 1.00 91.31 89 SER A CA 1
ATOM 671 C C . SER A 1 89 ? 2.787 8.752 1.468 1.00 91.31 89 SER A C 1
ATOM 673 O O . SER A 1 89 ? 3.044 8.826 0.267 1.00 91.31 89 SER A O 1
ATOM 675 N N . MET A 1 90 ? 2.052 7.764 1.967 1.00 94.56 90 MET A N 1
ATOM 676 C CA . MET A 1 90 ? 1.350 6.768 1.168 1.00 94.56 90 MET A CA 1
ATOM 677 C C . MET A 1 90 ? -0.106 7.184 0.989 1.00 94.56 90 MET A C 1
ATOM 679 O O . MET A 1 90 ? -0.818 7.420 1.958 1.00 94.56 90 MET A O 1
ATOM 683 N N . GLU A 1 91 ? -0.583 7.214 -0.248 1.00 96.56 91 GLU A N 1
ATOM 684 C CA . GLU A 1 91 ? -1.975 7.503 -0.563 1.00 96.56 91 GLU A CA 1
ATOM 685 C C . GLU A 1 91 ? -2.597 6.362 -1.372 1.00 96.56 91 GLU A C 1
ATOM 687 O O . GLU A 1 91 ? -2.104 5.995 -2.439 1.00 96.56 91 GLU A O 1
ATOM 692 N N . VAL A 1 92 ? -3.710 5.825 -0.876 1.00 97.81 92 VAL A N 1
ATOM 693 C CA . VAL A 1 92 ? -4.482 4.743 -1.491 1.00 97.81 92 VAL A CA 1
ATOM 694 C C . VAL A 1 92 ? -5.866 5.272 -1.872 1.00 97.81 92 VAL A C 1
ATOM 696 O O . VAL A 1 92 ? -6.669 5.629 -1.005 1.00 97.81 92 VAL A O 1
ATOM 699 N N . LYS A 1 93 ? -6.149 5.319 -3.178 1.00 98.12 93 LYS A N 1
ATOM 700 C CA . LYS A 1 93 ? -7.382 5.862 -3.772 1.00 98.12 93 LYS A CA 1
ATOM 701 C C . LYS A 1 93 ? -8.075 4.833 -4.656 1.00 98.12 93 LYS A C 1
ATOM 703 O O . LYS A 1 93 ? -7.442 4.308 -5.569 1.00 98.12 93 LYS A O 1
ATOM 708 N N . ASP A 1 94 ? -9.367 4.596 -4.445 1.00 97.56 94 ASP A N 1
ATOM 709 C CA . ASP A 1 94 ? -10.171 3.634 -5.217 1.00 97.56 94 ASP A CA 1
ATOM 710 C C . ASP A 1 94 ? -9.418 2.322 -5.518 1.00 97.56 94 ASP A C 1
ATOM 712 O O . ASP A 1 94 ? -9.291 1.879 -6.658 1.00 97.56 94 ASP A O 1
ATOM 716 N N . SER A 1 95 ? -8.772 1.773 -4.487 1.00 98.06 95 SER A N 1
ATOM 717 C CA . SER A 1 95 ? -7.797 0.690 -4.635 1.00 98.06 95 SER A CA 1
ATOM 718 C C . SER A 1 95 ? -7.961 -0.374 -3.561 1.00 98.06 95 SER A C 1
ATOM 720 O O . SER A 1 95 ? -8.394 -0.098 -2.438 1.00 98.06 95 SER A O 1
ATOM 722 N N . ARG A 1 96 ? -7.573 -1.605 -3.903 1.00 97.62 96 ARG A N 1
ATOM 723 C CA . ARG A 1 96 ? -7.479 -2.734 -2.970 1.00 97.62 96 ARG A CA 1
ATOM 724 C C . ARG A 1 96 ? -6.022 -3.126 -2.799 1.00 97.62 96 ARG A C 1
ATOM 726 O O . ARG A 1 96 ? -5.419 -3.643 -3.735 1.00 97.62 96 ARG A O 1
ATOM 733 N N . VAL A 1 97 ? -5.480 -2.879 -1.615 1.00 98.25 97 VAL A N 1
ATOM 734 C CA . VAL A 1 97 ? -4.077 -3.117 -1.284 1.00 98.25 97 VAL A CA 1
ATOM 735 C C . VAL A 1 97 ? -4.000 -4.099 -0.122 1.00 98.25 97 VAL A C 1
ATOM 737 O O . VAL A 1 97 ? -4.614 -3.900 0.924 1.00 98.25 97 VAL A O 1
ATOM 740 N N . GLU A 1 98 ? -3.250 -5.169 -0.319 1.00 98.44 98 GLU A N 1
ATOM 741 C CA . GLU A 1 98 ? -2.886 -6.139 0.702 1.00 98.44 98 GLU A CA 1
ATOM 742 C C . GLU A 1 98 ? -1.396 -6.002 0.987 1.00 98.44 98 GLU A C 1
ATOM 744 O O . GLU A 1 98 ? -0.580 -5.910 0.069 1.00 98.44 98 GLU A O 1
ATOM 749 N N . VAL A 1 99 ? -1.047 -5.956 2.264 1.00 97.75 99 VAL A N 1
ATOM 750 C CA . VAL A 1 99 ? 0.317 -5.781 2.729 1.00 97.75 99 VAL A CA 1
ATOM 751 C C . VAL A 1 99 ? 0.665 -6.914 3.672 1.00 97.75 99 VAL A C 1
ATOM 753 O O . VAL A 1 99 ? -0.019 -7.114 4.671 1.00 97.75 99 VAL A O 1
ATOM 756 N N . VAL A 1 100 ? 1.726 -7.652 3.346 1.00 98.31 100 VAL A N 1
ATOM 757 C CA . VAL A 1 100 ? 2.118 -8.863 4.072 1.00 98.31 100 VAL A CA 1
ATOM 758 C C . VAL A 1 100 ? 3.570 -8.799 4.519 1.00 98.31 100 VAL A C 1
ATOM 760 O O . VAL A 1 100 ? 4.481 -8.702 3.689 1.00 98.31 100 VAL A O 1
ATOM 763 N N . GLY A 1 101 ? 3.806 -8.887 5.826 1.00 97.75 101 GLY A N 1
ATOM 764 C CA . GLY A 1 101 ? 5.147 -8.920 6.417 1.00 97.75 101 GLY A CA 1
ATOM 765 C C . GLY A 1 101 ? 6.019 -7.726 6.033 1.00 97.75 101 GLY A C 1
ATOM 766 O O . GLY A 1 101 ? 7.217 -7.904 5.835 1.00 97.75 101 GLY A O 1
ATOM 767 N N . SER A 1 102 ? 5.420 -6.554 5.815 1.00 97.06 102 SER A N 1
ATOM 768 C CA . SER A 1 102 ? 6.128 -5.341 5.378 1.00 97.06 102 SER A CA 1
ATOM 769 C C . SER A 1 102 ? 6.261 -4.344 6.522 1.00 97.06 102 SER A C 1
ATOM 771 O O . SER A 1 102 ? 5.484 -4.371 7.474 1.00 97.06 102 SER A O 1
ATOM 773 N N . VAL A 1 103 ? 7.250 -3.466 6.419 1.00 95.75 103 VAL A N 1
ATOM 774 C CA . VAL A 1 103 ? 7.609 -2.505 7.464 1.00 95.75 103 VAL A CA 1
ATOM 775 C C . VAL A 1 103 ? 7.267 -1.098 6.991 1.00 95.75 103 VAL A C 1
ATOM 777 O O . VAL A 1 103 ? 7.703 -0.705 5.911 1.00 95.75 103 VAL A O 1
ATOM 780 N N . PHE A 1 104 ? 6.514 -0.343 7.791 1.00 94.31 104 PHE A N 1
ATOM 781 C CA . PHE A 1 104 ? 6.281 1.088 7.583 1.00 94.31 104 PHE A CA 1
ATOM 782 C C . PHE A 1 104 ? 6.984 1.889 8.673 1.00 94.31 104 PHE A C 1
ATOM 784 O O . PHE A 1 104 ? 6.707 1.724 9.862 1.00 94.31 104 PHE A O 1
ATOM 791 N N . GLU A 1 105 ? 7.878 2.775 8.256 1.00 91.25 105 GLU A N 1
ATOM 792 C CA . GLU A 1 105 ? 8.704 3.599 9.131 1.00 91.25 105 GLU A CA 1
ATOM 793 C C . GLU A 1 105 ? 8.451 5.076 8.857 1.00 91.25 105 GLU A C 1
ATOM 795 O O . GLU A 1 105 ? 8.769 5.571 7.774 1.00 91.25 105 GLU A O 1
ATOM 800 N N . SER A 1 106 ? 7.952 5.788 9.874 1.00 77.69 106 SER A N 1
ATOM 801 C CA . SER A 1 106 ? 7.852 7.252 9.902 1.00 77.69 106 SER A CA 1
ATOM 802 C C . SER A 1 106 ? 7.177 7.831 8.656 1.00 77.69 106 SER A C 1
ATOM 804 O O . SER A 1 106 ? 7.832 8.252 7.703 1.00 77.69 106 SER A O 1
ATOM 806 N N . GLY A 1 107 ? 5.848 7.881 8.658 1.00 88.31 107 GLY A N 1
ATOM 807 C CA . GLY A 1 107 ? 5.101 8.356 7.499 1.00 88.31 107 GLY A CA 1
ATOM 808 C C . GLY A 1 107 ? 3.616 8.557 7.753 1.00 88.31 107 GLY A C 1
ATOM 809 O O . GLY A 1 107 ? 3.091 8.264 8.830 1.00 88.31 107 GLY A O 1
ATOM 810 N N . ASP A 1 108 ? 2.946 9.049 6.717 1.00 94.25 108 ASP A N 1
ATOM 811 C CA . ASP A 1 108 ? 1.501 9.246 6.705 1.00 94.25 108 ASP A CA 1
ATOM 812 C C . ASP A 1 108 ? 0.873 8.258 5.718 1.00 94.25 108 ASP A C 1
ATOM 814 O O . ASP A 1 108 ? 1.305 8.174 4.572 1.00 94.25 108 ASP A O 1
ATOM 818 N N . ILE A 1 109 ? -0.165 7.533 6.126 1.00 96.44 109 ILE A N 1
ATOM 819 C CA . ILE A 1 109 ? -0.956 6.660 5.255 1.00 96.44 109 ILE A CA 1
ATOM 820 C C . ILE A 1 109 ? -2.360 7.246 5.137 1.00 96.44 109 ILE A C 1
ATOM 822 O O . ILE A 1 109 ? -3.109 7.296 6.110 1.00 96.44 109 ILE A O 1
ATOM 826 N N . GLU A 1 110 ? -2.758 7.653 3.937 1.00 97.69 110 GLU A N 1
ATOM 827 C CA . GLU A 1 110 ? -4.119 8.078 3.633 1.00 97.69 110 GLU A CA 1
ATOM 828 C C . GLU A 1 110 ? -4.843 7.027 2.788 1.00 97.69 110 GLU A C 1
ATOM 830 O O . GLU A 1 110 ? -4.409 6.662 1.698 1.00 97.69 110 GLU A O 1
ATOM 835 N N . ILE A 1 111 ? -5.997 6.576 3.272 1.00 98.25 111 ILE A N 1
ATOM 836 C CA . ILE A 1 111 ? -6.868 5.612 2.603 1.00 98.25 111 ILE A CA 1
ATOM 837 C C . ILE A 1 111 ? -8.196 6.314 2.331 1.00 98.25 111 ILE A C 1
ATOM 839 O O . ILE A 1 111 ? -8.937 6.648 3.262 1.00 98.25 111 ILE A O 1
ATOM 843 N N . ASN A 1 112 ? -8.507 6.572 1.062 1.00 97.44 112 ASN A N 1
ATOM 844 C CA . ASN A 1 112 ? -9.702 7.326 0.689 1.00 97.44 112 ASN A CA 1
ATOM 845 C C . ASN A 1 112 ? -10.421 6.767 -0.551 1.00 97.44 112 ASN A C 1
ATOM 847 O O . ASN A 1 112 ? -9.929 5.866 -1.226 1.00 97.44 112 ASN A O 1
ATOM 851 N N . LYS A 1 113 ? -11.617 7.305 -0.835 1.00 94.88 113 LYS A N 1
ATOM 852 C CA . LYS A 1 113 ? -12.459 6.939 -1.991 1.00 94.88 113 LYS A CA 1
ATOM 853 C C . LYS A 1 113 ? -12.729 5.429 -2.080 1.00 94.88 113 LYS A C 1
ATOM 855 O O . LYS A 1 113 ? -12.255 4.778 -3.002 1.00 94.88 113 LYS A O 1
ATOM 860 N N . THR A 1 114 ? -13.476 4.881 -1.117 1.00 95.81 114 THR A N 1
ATOM 861 C CA . THR A 1 114 ? -13.893 3.462 -1.098 1.00 95.81 114 THR A CA 1
ATOM 862 C C . THR A 1 114 ? -12.739 2.454 -1.204 1.00 95.81 114 THR A C 1
ATOM 864 O O . THR A 1 114 ? -12.910 1.347 -1.714 1.00 95.81 114 THR A O 1
ATOM 867 N N . SER A 1 115 ? -11.562 2.827 -0.697 1.00 98.19 115 SER A N 1
ATOM 868 C CA . SER A 1 115 ? -10.365 1.986 -0.726 1.00 98.19 115 SER A CA 1
ATOM 869 C C . SER A 1 115 ? -10.337 0.960 0.397 1.00 98.19 115 SER A C 1
ATOM 871 O O . SER A 1 115 ? -11.010 1.092 1.423 1.00 98.19 115 SER A O 1
ATOM 873 N N . ARG A 1 116 ? -9.499 -0.058 0.214 1.00 97.94 116 ARG A N 1
ATOM 874 C CA . ARG A 1 116 ? -9.251 -1.125 1.180 1.00 97.94 116 ARG A CA 1
ATOM 875 C C . ARG A 1 116 ? -7.751 -1.343 1.338 1.00 97.94 116 ARG A C 1
ATOM 877 O O . ARG A 1 116 ? -7.089 -1.632 0.347 1.00 97.94 116 ARG A O 1
ATOM 884 N N . LEU A 1 117 ? -7.257 -1.254 2.573 1.00 97.88 117 LEU A N 1
ATOM 885 C CA . LEU A 1 117 ? -5.896 -1.640 2.952 1.00 97.88 117 LEU A CA 1
ATOM 886 C C . LEU A 1 117 ? -5.953 -2.758 4.002 1.00 97.88 117 LEU A C 1
ATOM 888 O O . LEU A 1 117 ? -6.539 -2.569 5.065 1.00 97.88 117 LEU A O 1
ATOM 892 N N . SER A 1 118 ? -5.360 -3.911 3.719 1.00 97.88 118 SER A N 1
ATOM 893 C CA . SER A 1 118 ? -5.099 -4.948 4.725 1.00 97.88 118 SER A CA 1
ATOM 894 C C . SER A 1 118 ? -3.613 -4.956 5.054 1.00 97.88 118 SER A C 1
ATOM 896 O O . SER A 1 118 ? -2.806 -4.998 4.132 1.00 97.88 118 SER A O 1
ATOM 898 N N . LEU A 1 119 ? -3.264 -4.949 6.334 1.00 96.94 119 LEU A N 1
ATOM 899 C CA . LEU A 1 119 ? -1.914 -5.136 6.846 1.00 96.94 119 LEU A CA 1
ATOM 900 C C . LEU A 1 119 ? -1.904 -6.397 7.711 1.00 96.94 119 LEU A C 1
ATOM 902 O O . LEU A 1 119 ? -2.557 -6.422 8.751 1.00 96.94 119 LEU A O 1
ATOM 906 N N . THR A 1 120 ? -1.190 -7.426 7.266 1.00 97.00 120 THR A N 1
ATOM 907 C CA . THR A 1 120 ? -1.104 -8.724 7.943 1.00 97.00 120 THR A CA 1
ATOM 908 C C . THR A 1 120 ? 0.354 -9.115 8.103 1.00 97.00 120 THR A C 1
ATOM 910 O O . THR A 1 120 ? 1.048 -9.378 7.117 1.00 97.00 120 THR A O 1
ATOM 913 N N . GLY A 1 121 ? 0.834 -9.171 9.339 1.00 91.31 121 GLY A N 1
ATOM 914 C CA . GLY A 1 121 ? 2.255 -9.362 9.597 1.00 91.31 121 GLY A CA 1
ATOM 915 C C . GLY A 1 121 ? 3.073 -8.132 9.189 1.00 91.31 121 GLY A C 1
ATOM 916 O O . GLY A 1 121 ? 2.862 -7.526 8.136 1.00 91.31 121 GLY A O 1
ATOM 917 N N . GLY A 1 122 ? 4.064 -7.775 9.997 1.00 93.81 122 GLY A N 1
ATOM 918 C CA . GLY A 1 122 ? 4.937 -6.630 9.733 1.00 93.81 122 GLY A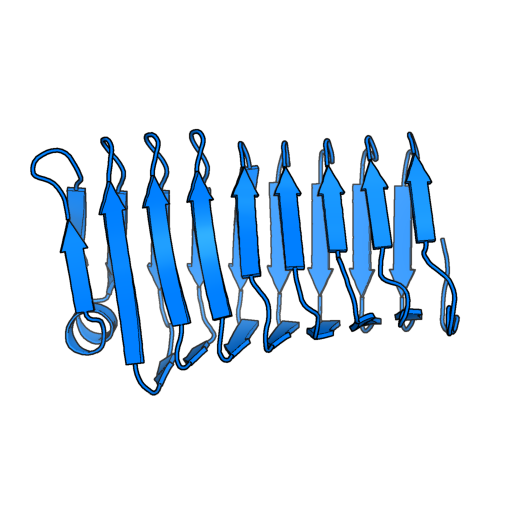 CA 1
ATOM 919 C C . GLY A 1 122 ? 4.896 -5.617 10.862 1.00 93.81 122 GLY A C 1
ATOM 920 O O . GLY A 1 122 ? 4.548 -5.972 11.987 1.00 93.81 122 GLY A O 1
ATOM 921 N N . SER A 1 123 ? 5.265 -4.370 10.574 1.00 94.81 123 SER A N 1
ATOM 922 C CA . SER A 1 123 ? 5.349 -3.343 11.610 1.00 94.81 123 SER A CA 1
ATOM 923 C C . SER A 1 123 ? 4.928 -1.953 11.145 1.00 94.81 123 SER A C 1
ATOM 925 O O . SER A 1 123 ? 5.080 -1.582 9.978 1.00 94.81 123 SER A O 1
ATOM 927 N N . LEU A 1 124 ? 4.388 -1.187 12.092 1.00 95.50 124 LEU A N 1
ATOM 928 C CA . LEU A 1 124 ? 4.099 0.238 11.966 1.00 95.50 124 LEU A CA 1
ATOM 929 C C . LEU A 1 124 ? 4.922 0.984 13.016 1.00 95.50 124 LEU A C 1
ATOM 931 O O . LEU A 1 124 ? 4.727 0.777 14.215 1.00 95.50 124 LEU A O 1
ATOM 935 N N . THR A 1 125 ? 5.809 1.868 12.564 1.00 95.19 125 THR A N 1
ATOM 936 C CA . THR A 1 125 ? 6.642 2.702 13.436 1.00 95.19 125 THR A CA 1
ATOM 937 C C . THR A 1 125 ? 6.364 4.175 13.180 1.00 95.19 125 THR A C 1
ATOM 939 O O . THR A 1 125 ? 6.448 4.616 12.033 1.00 95.19 125 THR A O 1
ATOM 942 N N . ASP A 1 126 ? 6.021 4.942 14.220 1.00 94.44 126 ASP A N 1
ATOM 943 C CA . ASP A 1 126 ? 5.808 6.402 14.145 1.00 94.44 126 ASP A CA 1
ATOM 944 C C . ASP A 1 126 ? 4.915 6.840 12.960 1.00 94.44 126 ASP A C 1
ATOM 946 O O . ASP A 1 126 ? 5.244 7.737 12.181 1.00 94.44 126 ASP A O 1
ATOM 950 N N . THR A 1 127 ? 3.790 6.145 12.774 1.00 95.06 127 THR A N 1
ATOM 951 C CA . THR A 1 127 ? 2.940 6.264 11.579 1.00 95.06 127 THR A CA 1
ATOM 952 C C . THR A 1 127 ? 1.596 6.921 11.893 1.00 95.06 127 THR A C 1
ATOM 954 O O . THR A 1 127 ? 0.883 6.512 12.814 1.00 95.06 127 THR A O 1
ATOM 957 N N . LYS A 1 128 ? 1.185 7.900 11.080 1.00 96.38 128 LYS A N 1
ATOM 958 C CA . LYS A 1 128 ? -0.176 8.458 11.130 1.00 96.38 128 LYS A CA 1
ATOM 959 C C . LYS A 1 128 ? -1.013 7.883 10.005 1.00 96.38 128 LYS A C 1
ATOM 961 O O . LYS A 1 128 ? -0.601 7.860 8.854 1.00 96.38 128 LYS A O 1
ATOM 966 N N . ILE A 1 129 ? -2.221 7.453 10.326 1.00 97.75 129 ILE A N 1
ATOM 967 C CA . ILE A 1 129 ? -3.126 6.800 9.390 1.00 97.75 129 ILE A CA 1
ATOM 968 C C . ILE A 1 129 ? -4.427 7.590 9.353 1.00 97.75 129 ILE A C 1
ATOM 970 O O . ILE A 1 129 ? -5.031 7.859 10.389 1.00 97.75 129 ILE A O 1
ATOM 974 N N . LYS A 1 130 ? -4.897 7.930 8.157 1.00 98.31 130 LYS A N 1
ATOM 975 C CA . LYS A 1 130 ? -6.192 8.567 7.931 1.00 98.31 130 LYS A CA 1
ATOM 976 C C . LYS A 1 130 ? -7.044 7.705 7.017 1.00 98.31 130 LYS A C 1
ATOM 978 O O . LYS A 1 130 ? -6.671 7.430 5.881 1.00 98.31 130 LYS A O 1
ATOM 983 N N . ILE A 1 131 ? -8.228 7.336 7.488 1.00 98.44 131 ILE A N 1
ATOM 984 C CA . ILE A 1 131 ? -9.171 6.477 6.773 1.00 98.44 131 ILE A CA 1
ATOM 985 C C . ILE A 1 131 ? -10.448 7.275 6.528 1.00 98.44 131 ILE A C 1
ATOM 987 O O . ILE A 1 131 ? -11.124 7.693 7.469 1.00 98.44 131 ILE A O 1
ATOM 991 N N . SER A 1 132 ? -10.785 7.521 5.261 1.00 97.88 132 SER A N 1
ATOM 992 C CA . SER A 1 132 ? -11.933 8.360 4.908 1.00 97.88 132 SER A CA 1
ATOM 993 C C . SER A 1 132 ? -12.713 7.886 3.681 1.00 97.88 132 SER A C 1
ATOM 995 O O . SER A 1 132 ? -12.243 7.090 2.875 1.00 97.88 132 SER A O 1
ATOM 997 N N . GLY A 1 133 ? -13.931 8.403 3.501 1.00 96.44 133 GLY A N 1
ATOM 998 C CA . GLY A 1 133 ? -14.718 8.205 2.281 1.00 96.44 133 GLY A CA 1
ATOM 999 C C . GLY A 1 133 ? -15.187 6.765 2.095 1.00 96.44 133 GLY A C 1
ATOM 1000 O O . GLY A 1 133 ? -14.958 6.192 1.032 1.00 96.44 133 GLY A O 1
ATOM 1001 N N . ALA A 1 134 ? -15.816 6.203 3.132 1.00 97.44 134 ALA A N 1
ATOM 1002 C CA . ALA A 1 134 ? -16.278 4.816 3.182 1.00 97.44 134 ALA A CA 1
ATOM 1003 C C . ALA A 1 134 ? -15.167 3.790 2.887 1.00 97.44 134 ALA A C 1
ATOM 1005 O O . ALA A 1 134 ? -15.420 2.741 2.293 1.00 97.44 134 ALA A O 1
ATOM 1006 N N . SER A 1 135 ? -13.935 4.110 3.290 1.00 98.44 135 SER A N 1
ATOM 1007 C CA . SER A 1 135 ? -12.782 3.228 3.123 1.00 98.44 135 SER A CA 1
ATOM 100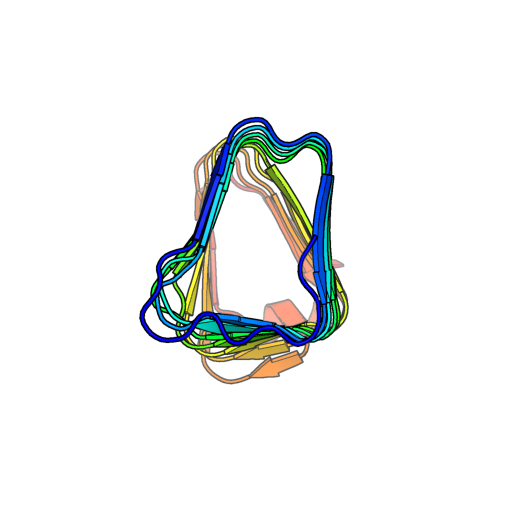8 C C . SER A 1 135 ? -12.589 2.331 4.339 1.00 98.44 135 SER A C 1
ATOM 1010 O O . SER A 1 135 ? -13.203 2.519 5.394 1.00 98.44 135 SER A O 1
ATOM 1012 N N . TRP A 1 136 ? -11.731 1.332 4.185 1.00 98.12 136 TRP A N 1
ATOM 1013 C CA . TRP A 1 136 ? -11.521 0.307 5.190 1.00 98.12 136 TRP A CA 1
ATOM 1014 C C . TRP A 1 136 ? -10.043 0.000 5.395 1.00 98.12 136 TRP A C 1
ATOM 1016 O O . TRP A 1 136 ? -9.294 -0.120 4.422 1.00 98.12 136 TRP A O 1
ATOM 1026 N N . MET A 1 137 ? -9.657 -0.195 6.656 1.00 98.19 137 MET A N 1
ATOM 1027 C CA . MET A 1 137 ? -8.365 -0.762 7.023 1.00 98.19 137 MET A CA 1
ATOM 1028 C C . MET A 1 137 ? -8.526 -1.981 7.927 1.00 98.19 137 MET A C 1
ATOM 1030 O O . MET A 1 137 ? -9.388 -2.016 8.811 1.00 98.19 137 MET A O 1
ATOM 1034 N N . HIS A 1 138 ? -7.661 -2.965 7.725 1.00 98.25 138 HIS A N 1
ATOM 1035 C CA . HIS A 1 138 ? -7.493 -4.093 8.625 1.00 98.25 138 HIS A CA 1
ATOM 1036 C C . HIS A 1 138 ? -6.047 -4.261 9.019 1.00 98.25 138 HIS A C 1
ATOM 1038 O O . HIS A 1 138 ? -5.173 -4.135 8.168 1.00 98.25 138 HIS A O 1
ATOM 1044 N N . ILE A 1 139 ? -5.834 -4.524 10.300 1.00 97.25 139 ILE A N 1
ATOM 1045 C CA . ILE A 1 139 ? -4.524 -4.722 10.894 1.00 97.25 139 ILE A CA 1
ATOM 1046 C C . ILE A 1 139 ? -4.565 -6.042 11.658 1.00 97.25 139 ILE A C 1
ATOM 1048 O O . ILE A 1 139 ? -5.435 -6.258 12.505 1.00 97.25 139 ILE A O 1
ATOM 1052 N N . GLU A 1 140 ? -3.640 -6.924 11.328 1.00 96.06 140 GLU A N 1
ATOM 1053 C CA . GLU A 1 140 ? -3.483 -8.246 11.917 1.00 96.06 140 GLU A CA 1
ATOM 1054 C C . GLU A 1 140 ? -1.992 -8.529 12.103 1.00 96.06 140 GLU A C 1
ATOM 1056 O O . GLU A 1 140 ? -1.178 -8.174 11.246 1.00 96.06 140 GLU A O 1
ATOM 1061 N N . GLU A 1 141 ? -1.622 -9.141 13.229 1.00 91.81 141 GLU A N 1
ATOM 1062 C CA . GLU A 1 141 ? -0.262 -9.622 13.513 1.00 91.81 141 GLU A CA 1
ATOM 1063 C C . GLU A 1 141 ? 0.826 -8.551 13.293 1.00 91.81 141 GLU A C 1
ATOM 1065 O O . GLU A 1 141 ? 1.918 -8.837 12.808 1.00 91.81 141 GLU A O 1
ATOM 1070 N N . SER A 1 142 ? 0.514 -7.289 13.597 1.00 91.69 142 SER A N 1
ATOM 1071 C CA . SER A 1 142 ? 1.410 -6.159 13.338 1.00 91.69 142 SER A CA 1
ATOM 1072 C C . SER A 1 142 ? 2.098 -5.684 14.613 1.00 91.69 142 SER A C 1
ATOM 1074 O O . SER A 1 142 ? 1.438 -5.378 15.607 1.00 91.69 142 SER A O 1
ATOM 1076 N N . GLU A 1 143 ? 3.421 -5.565 14.561 1.00 94.56 143 GLU A N 1
ATOM 1077 C CA . GLU A 1 143 ? 4.224 -4.950 15.614 1.00 94.56 143 GLU A CA 1
ATOM 1078 C C . GLU A 1 143 ? 4.064 -3.426 15.566 1.00 94.56 143 GLU A C 1
ATOM 1080 O O . GLU A 1 143 ? 4.250 -2.793 14.523 1.00 94.56 143 GLU A O 1
ATOM 1085 N N . ILE A 1 144 ? 3.711 -2.823 16.700 1.00 95.06 144 ILE A N 1
ATOM 1086 C CA . ILE A 1 144 ? 3.547 -1.374 16.823 1.00 95.06 144 ILE A CA 1
ATOM 1087 C C . ILE A 1 144 ? 4.720 -0.814 17.621 1.00 95.06 144 ILE A C 1
ATOM 1089 O O . ILE A 1 144 ? 4.942 -1.206 18.767 1.00 95.06 144 ILE A O 1
ATOM 1093 N N . ALA A 1 145 ? 5.458 0.115 17.020 1.00 92.81 145 ALA A N 1
ATOM 1094 C CA . ALA A 1 145 ? 6.566 0.812 17.658 1.00 92.81 145 ALA A CA 1
ATOM 1095 C C . ALA A 1 145 ? 6.376 2.335 17.575 1.00 92.81 145 ALA A C 1
ATOM 1097 O O . ALA A 1 145 ? 5.864 2.875 16.595 1.00 92.81 145 ALA A O 1
ATOM 1098 N N . GLY A 1 146 ? 6.794 3.050 18.619 1.00 92.12 146 GLY A N 1
ATOM 1099 C CA . GLY A 1 146 ? 6.655 4.507 18.663 1.00 92.12 146 GLY A CA 1
ATOM 1100 C C . GLY A 1 146 ? 5.194 4.976 18.673 1.00 92.12 146 GLY A C 1
ATOM 1101 O O . GLY A 1 146 ? 4.322 4.325 19.254 1.00 92.12 146 GLY A O 1
ATOM 1102 N N . GLN A 1 147 ? 4.924 6.136 18.074 1.00 93.75 147 GLN A N 1
ATOM 1103 C CA . GLN A 1 147 ? 3.597 6.754 18.080 1.00 93.75 147 GLN A CA 1
ATOM 1104 C C . GLN A 1 147 ? 2.804 6.412 16.814 1.00 93.75 147 GLN A C 1
ATOM 1106 O O . GLN A 1 147 ? 3.006 7.013 15.760 1.00 93.75 147 GLN A O 1
ATOM 1111 N N . VAL A 1 148 ? 1.822 5.515 16.940 1.00 96.31 148 VAL A N 1
ATOM 1112 C CA . VAL A 1 148 ? 0.862 5.224 15.864 1.00 96.31 148 VAL A CA 1
ATOM 1113 C C . VAL A 1 148 ? -0.505 5.825 16.178 1.00 96.31 148 VAL A C 1
ATOM 1115 O O . VAL A 1 148 ? -1.088 5.564 17.232 1.00 96.31 148 VAL A O 1
ATOM 1118 N N . ARG A 1 149 ? -1.033 6.624 15.243 1.00 97.25 149 ARG A N 1
ATOM 1119 C CA . ARG A 1 149 ? -2.343 7.282 15.364 1.00 97.25 149 ARG A CA 1
ATOM 1120 C C . ARG A 1 149 ? -3.216 7.006 14.150 1.00 97.25 149 ARG A C 1
ATOM 1122 O O . ARG A 1 149 ? -2.762 7.174 13.025 1.00 97.25 149 ARG A O 1
ATOM 1129 N N . ILE A 1 150 ? -4.483 6.670 14.375 1.00 98.12 150 ILE A N 1
ATOM 1130 C CA . ILE A 1 150 ? -5.472 6.372 13.337 1.00 98.12 150 ILE A CA 1
ATOM 1131 C C . ILE A 1 150 ? -6.661 7.333 13.458 1.00 98.12 150 ILE A C 1
ATOM 1133 O O . ILE A 1 150 ? -7.288 7.423 14.509 1.00 98.12 150 ILE A O 1
ATOM 1137 N N . ASP A 1 151 ? -6.986 8.037 12.376 1.00 98.31 151 ASP A N 1
ATOM 1138 C CA . ASP A 1 151 ? -8.129 8.948 12.255 1.00 98.31 151 ASP A CA 1
ATOM 1139 C C . ASP A 1 151 ? -9.168 8.371 11.279 1.00 98.31 151 ASP A C 1
ATOM 1141 O O . ASP A 1 151 ? -8.895 8.193 10.087 1.00 98.31 151 ASP A O 1
ATOM 1145 N N . LEU A 1 152 ? -10.358 8.055 11.791 1.00 97.94 152 LEU A N 1
ATOM 1146 C CA . LEU A 1 152 ? -11.485 7.489 11.060 1.00 97.94 152 LEU A CA 1
ATOM 1147 C C . LEU A 1 152 ? -12.576 8.523 10.810 1.00 97.94 152 LEU A C 1
ATOM 1149 O O . LEU A 1 152 ? -13.189 9.058 11.734 1.00 97.94 152 LEU A O 1
ATOM 1153 N N . GLN A 1 153 ? -12.885 8.733 9.532 1.00 97.44 153 GLN A N 1
ATOM 1154 C CA . GLN A 1 153 ? -13.859 9.730 9.106 1.00 97.44 153 GLN A CA 1
ATOM 1155 C C . GLN A 1 153 ? -14.777 9.194 8.009 1.00 97.44 153 GLN A C 1
ATOM 1157 O O . GLN A 1 153 ? -14.401 8.345 7.200 1.00 97.44 153 GLN A O 1
ATOM 1162 N N . ARG A 1 154 ? -15.962 9.788 7.875 1.00 96.62 154 ARG A N 1
ATOM 1163 C CA . ARG A 1 154 ? -16.874 9.637 6.731 1.00 96.62 154 ARG A CA 1
ATOM 1164 C C . ARG A 1 154 ? -17.234 8.174 6.446 1.00 96.62 154 ARG A C 1
ATOM 1166 O O . ARG A 1 154 ? -16.978 7.691 5.342 1.00 96.62 154 ARG A O 1
ATOM 1173 N N . LEU A 1 155 ? -17.869 7.510 7.418 1.00 97.25 155 LEU A N 1
ATOM 1174 C CA . LEU A 1 155 ? -18.392 6.132 7.303 1.00 97.25 155 LEU A CA 1
ATOM 1175 C C . LEU A 1 155 ? -17.303 5.071 7.073 1.00 97.25 155 LEU A C 1
ATOM 1177 O O . LEU A 1 155 ? -17.572 4.008 6.506 1.00 97.25 155 LEU A O 1
ATOM 1181 N N . SER A 1 156 ? -16.068 5.365 7.470 1.00 98.31 156 SER A N 1
ATOM 1182 C CA . SER A 1 156 ? -14.949 4.444 7.285 1.00 98.31 156 SER A CA 1
ATOM 1183 C C . SER A 1 156 ? -14.947 3.368 8.358 1.00 98.31 156 SER A C 1
ATOM 1185 O O . SER A 1 156 ? -15.654 3.466 9.366 1.00 98.31 156 SER A O 1
ATOM 1187 N N . ARG A 1 157 ? -14.176 2.302 8.145 1.00 98.38 157 ARG A N 1
ATOM 1188 C CA . ARG A 1 157 ? -14.067 1.244 9.150 1.00 98.38 157 ARG A CA 1
ATOM 1189 C C . ARG A 1 157 ? -12.642 0.778 9.368 1.00 98.38 157 ARG A C 1
ATOM 1191 O O . ARG A 1 157 ? -11.850 0.700 8.434 1.00 98.38 157 ARG A O 1
ATOM 1198 N N . LEU A 1 158 ? -12.360 0.432 10.611 1.00 98.56 158 LEU A N 1
ATOM 1199 C CA . LEU A 1 158 ? -11.101 -0.142 11.051 1.00 98.56 158 LEU A CA 1
ATOM 1200 C C . LEU A 1 158 ? -11.400 -1.484 11.709 1.00 98.56 158 LEU A C 1
ATOM 1202 O O . LEU A 1 158 ? -12.356 -1.617 12.476 1.00 98.56 158 LEU A O 1
ATOM 1206 N N . SER A 1 159 ? -10.572 -2.477 11.417 1.00 98.38 159 SER A N 1
ATOM 1207 C CA . SER A 1 159 ? -10.524 -3.708 12.196 1.00 98.38 159 SER A CA 1
ATOM 1208 C C . SER A 1 159 ? -9.101 -4.009 12.622 1.00 98.38 159 SER A C 1
ATOM 1210 O O . SER A 1 159 ? -8.200 -3.917 11.797 1.00 98.38 159 SER A O 1
ATOM 1212 N N . LEU A 1 160 ? -8.899 -4.335 13.892 1.00 97.94 160 LEU A N 1
ATOM 1213 C CA . LEU A 1 160 ? -7.573 -4.563 14.459 1.00 97.94 160 LEU A CA 1
ATOM 1214 C C . LEU A 1 160 ? -7.626 -5.542 15.634 1.00 97.94 160 LEU A C 1
ATOM 1216 O O . LEU A 1 160 ? -8.680 -5.677 16.254 1.00 97.94 160 LEU A O 1
ATOM 1220 N N . GLN A 1 161 ? -6.503 -6.190 15.935 1.00 96.00 161 GLN A N 1
ATOM 1221 C CA . GLN A 1 161 ? -6.358 -7.039 17.121 1.00 96.00 161 GLN A CA 1
ATOM 1222 C C . GLN A 1 161 ? -6.362 -6.203 18.413 1.00 96.00 161 GLN A C 1
ATOM 1224 O O . GLN A 1 161 ? -5.965 -5.031 18.403 1.00 96.00 161 GLN A O 1
ATOM 1229 N N . GLU A 1 162 ? -6.799 -6.792 19.532 1.00 93.81 162 GLU A N 1
ATOM 1230 C CA . GLU A 1 162 ? -6.850 -6.090 20.831 1.00 93.81 162 GLU A CA 1
ATOM 1231 C C . GLU A 1 162 ? -5.470 -5.571 21.276 1.00 93.81 162 GLU A C 1
ATOM 1233 O O . GLU A 1 162 ? -5.369 -4.429 21.729 1.00 93.81 162 GLU A O 1
ATOM 1238 N N . ASP A 1 163 ? -4.400 -6.340 21.053 1.00 92.06 163 ASP A N 1
ATOM 1239 C CA . ASP A 1 163 ? -3.030 -5.925 21.390 1.00 92.06 163 ASP A CA 1
ATOM 1240 C C . ASP A 1 163 ? -2.604 -4.681 20.596 1.00 92.06 163 ASP A C 1
ATOM 1242 O O . ASP A 1 163 ? -2.099 -3.711 21.164 1.00 92.06 163 ASP A O 1
ATOM 1246 N N . THR A 1 164 ? -2.893 -4.658 19.288 1.00 93.44 164 THR A N 1
ATOM 1247 C CA . THR A 1 164 ? -2.642 -3.497 18.424 1.00 93.44 164 THR A CA 1
ATOM 1248 C C . THR A 1 164 ? -3.414 -2.277 18.914 1.00 93.44 164 THR A C 1
ATOM 1250 O O . THR A 1 164 ? -2.852 -1.192 19.027 1.00 93.44 164 THR A O 1
ATOM 1253 N N . LYS A 1 165 ? -4.696 -2.442 19.255 1.00 93.75 165 LYS A N 1
ATOM 1254 C CA . LYS A 1 165 ? -5.540 -1.344 19.746 1.00 93.75 165 LYS A CA 1
ATOM 1255 C C . LYS A 1 165 ? -4.963 -0.707 21.006 1.00 93.75 165 LYS A C 1
ATOM 1257 O O . LYS A 1 165 ? -4.984 0.517 21.110 1.00 93.75 165 LYS A O 1
ATOM 1262 N N . GLY A 1 166 ? -4.426 -1.506 21.930 1.00 92.19 166 GLY A N 1
ATOM 1263 C CA . GLY A 1 166 ? -3.784 -1.015 23.153 1.00 92.19 166 GLY A CA 1
ATOM 1264 C C . GLY A 1 166 ? -2.544 -0.144 22.912 1.00 92.19 166 GLY A C 1
ATOM 1265 O O . GLY A 1 166 ? -2.179 0.640 23.785 1.00 92.19 166 GLY A O 1
ATOM 1266 N N . MET A 1 167 ? -1.923 -0.246 21.733 1.00 95.00 167 MET A N 1
ATOM 1267 C CA . MET A 1 167 ? -0.698 0.472 21.357 1.00 95.00 167 MET A CA 1
ATOM 1268 C C . MET A 1 167 ? -0.941 1.634 20.379 1.00 95.00 167 MET A C 1
ATOM 1270 O O . MET A 1 167 ? -0.000 2.338 20.021 1.00 95.00 167 MET A O 1
ATOM 1274 N N . THR A 1 168 ? -2.184 1.851 19.940 1.00 95.94 168 THR A N 1
ATOM 1275 C CA . THR A 1 168 ? -2.526 2.859 18.923 1.00 95.94 168 THR A CA 1
ATOM 1276 C C . THR A 1 168 ? -3.501 3.905 19.455 1.00 95.94 168 THR A C 1
ATOM 1278 O O . THR A 1 168 ? -4.502 3.571 20.088 1.00 95.94 168 THR A O 1
ATOM 1281 N N . GLU A 1 169 ? -3.272 5.179 19.139 1.00 97.69 169 GLU A N 1
ATOM 1282 C CA . GLU A 1 169 ? -4.254 6.244 19.369 1.00 97.69 169 GLU A CA 1
ATOM 1283 C C . GLU A 1 169 ? -5.313 6.203 18.258 1.00 97.69 169 GLU A C 1
ATOM 1285 O O . GLU A 1 169 ? -4.979 6.364 17.087 1.00 97.69 169 GLU A O 1
ATOM 1290 N N . ILE A 1 170 ? -6.593 6.017 18.596 1.00 97.88 170 ILE A N 1
ATOM 1291 C CA . ILE A 1 170 ? -7.677 5.951 17.603 1.00 97.88 170 ILE A CA 1
ATOM 1292 C C . ILE A 1 170 ? -8.675 7.083 17.833 1.00 97.88 170 ILE A C 1
ATOM 1294 O O . ILE A 1 170 ? -9.263 7.205 18.907 1.00 97.88 170 ILE A O 1
ATOM 1298 N N . ILE A 1 171 ? -8.909 7.875 16.790 1.00 97.75 171 ILE A N 1
ATOM 1299 C CA . ILE A 1 171 ? -9.927 8.923 16.734 1.00 97.75 171 ILE A CA 1
ATOM 1300 C C . ILE A 1 171 ? -10.939 8.525 15.671 1.00 97.75 171 ILE A C 1
ATOM 1302 O O . ILE A 1 171 ? -10.564 8.154 14.563 1.00 97.75 171 ILE A O 1
ATOM 1306 N N . SER A 1 172 ? -12.225 8.591 16.000 1.00 97.44 172 SER A N 1
ATOM 1307 C CA . SER A 1 172 ? -13.303 8.215 15.088 1.00 97.44 172 SER A CA 1
ATOM 1308 C C . SER A 1 172 ? -14.439 9.218 15.158 1.00 97.44 172 SER A C 1
ATOM 1310 O O . SER A 1 172 ? -14.827 9.641 16.248 1.00 97.44 172 SER A O 1
ATOM 1312 N N . ASP A 1 173 ? -15.007 9.558 14.002 1.00 96.19 173 ASP A N 1
ATOM 1313 C CA . ASP A 1 173 ? -16.310 10.216 13.954 1.00 96.19 173 ASP A CA 1
ATOM 1314 C C . ASP A 1 173 ? -17.442 9.267 14.393 1.00 96.19 173 ASP A C 1
ATOM 1316 O O . ASP A 1 173 ? -17.267 8.048 14.472 1.00 96.19 173 ASP A O 1
ATOM 1320 N N . GLU A 1 174 ? -18.622 9.831 14.668 1.00 95.88 174 GLU A N 1
ATOM 1321 C CA . GLU A 1 174 ? -19.798 9.095 15.169 1.00 95.88 174 GLU A CA 1
ATOM 1322 C C . GLU A 1 174 ? -20.317 8.014 14.208 1.00 95.88 174 GLU A C 1
ATOM 1324 O O . GLU A 1 174 ? -21.085 7.139 14.604 1.00 95.88 174 GLU A O 1
ATOM 1329 N N . LYS A 1 175 ? -19.960 8.104 12.923 1.00 96.50 175 LYS A N 1
ATOM 1330 C CA . LYS A 1 175 ? -20.524 7.271 11.853 1.00 96.50 175 LYS A CA 1
ATOM 1331 C C . LYS A 1 175 ? -19.580 6.164 11.399 1.00 96.50 175 LYS A C 1
ATOM 1333 O O . LYS A 1 175 ? -20.001 5.273 10.660 1.00 96.50 175 LYS A O 1
ATOM 1338 N N . SER A 1 176 ? -18.313 6.245 11.775 1.00 98.00 176 SER A N 1
ATOM 1339 C CA . SER A 1 176 ? -17.299 5.251 11.460 1.00 98.00 176 SER A CA 1
ATOM 1340 C C . SER A 1 176 ? -17.355 4.103 12.465 1.00 98.00 176 SER A C 1
ATOM 1342 O O . SER A 1 176 ? -17.881 4.235 13.568 1.00 98.00 176 SER A O 1
ATOM 1344 N N . ALA A 1 177 ? -16.866 2.935 12.056 1.00 97.75 177 ALA A N 1
ATOM 1345 C CA . ALA A 1 177 ? -16.973 1.718 12.854 1.00 97.75 177 ALA A CA 1
ATOM 1346 C C . ALA A 1 177 ? -15.596 1.123 13.142 1.00 97.75 177 ALA A C 1
ATOM 1348 O O . ALA A 1 177 ? -14.775 0.964 12.238 1.00 97.75 177 ALA A O 1
ATOM 1349 N N . ILE A 1 178 ? -15.376 0.729 14.392 1.00 98.12 178 ILE A N 1
ATOM 1350 C CA . ILE A 1 178 ? -14.167 0.030 14.826 1.00 98.12 178 ILE A CA 1
ATOM 1351 C C . ILE A 1 178 ? -14.581 -1.363 15.292 1.00 98.12 178 ILE A C 1
ATOM 1353 O O . ILE A 1 178 ? -15.479 -1.503 16.122 1.00 98.12 178 ILE A O 1
ATOM 1357 N N . LYS A 1 179 ? -13.935 -2.396 14.752 1.00 97.81 179 LYS A N 1
ATOM 1358 C CA . LYS A 1 179 ? -14.091 -3.780 15.203 1.00 97.81 179 LYS A CA 1
ATOM 1359 C C . LYS A 1 179 ? -12.775 -4.272 15.784 1.00 97.81 179 LYS A C 1
ATOM 1361 O O . LYS A 1 179 ? -11.771 -4.294 15.083 1.00 97.81 179 LYS A O 1
ATOM 1366 N N . VAL A 1 180 ? -12.813 -4.727 17.026 1.00 96.75 180 VAL A N 1
ATOM 1367 C CA . VAL A 1 180 ? -11.669 -5.363 17.679 1.00 96.75 180 VAL A CA 1
ATOM 1368 C C . VAL A 1 180 ? -11.942 -6.858 17.789 1.00 96.75 180 VAL A C 1
ATOM 1370 O O . VAL A 1 180 ? -13.104 -7.240 17.971 1.00 96.75 180 VAL A O 1
ATOM 1373 N N . TYR A 1 181 ? -10.922 -7.685 17.576 1.00 93.06 181 TYR A N 1
ATOM 1374 C CA . TYR A 1 181 ? -11.024 -9.143 17.597 1.00 93.06 181 TYR A CA 1
ATOM 1375 C C . TYR A 1 181 ? -9.814 -9.788 18.268 1.00 93.06 181 TYR A C 1
ATOM 1377 O O . TYR A 1 181 ? -8.770 -9.104 18.394 1.00 93.06 181 TYR A O 1
#